Protein AF-A0A350LPB8-F1 (afdb_monomer_lite)

pLDDT: mean 94.09, std 3.84, range [63.5, 97.44]

Secondary structure (DSSP, 8-state):
-HHHHHHHHHHSS-------SSHHHHHHHHHHTS-S-----HHHHHHHHHHH---------BTTBS---------TTS---SGGGGTT-----S-TT-TTTT-

Structure (mmCIF, N/CA/C/O backbone):
data_AF-A0A350LPB8-F1
#
_entry.id   AF-A0A350LPB8-F1
#
loop_
_atom_site.group_PDB
_atom_site.id
_atom_site.type_symbol
_atom_site.label_atom_id
_atom_site.label_alt_id
_atom_site.label_comp_id
_atom_site.label_asym_id
_atom_site.label_entity_id
_atom_site.label_seq_id
_atom_site.pdbx_PDB_ins_code
_atom_site.Cartn_x
_atom_site.Cartn_y
_atom_site.Cartn_z
_atom_site.occupancy
_atom_site.B_iso_or_equiv
_atom_site.auth_seq_id
_atom_site.auth_comp_id
_atom_site.auth_asym_id
_atom_site.auth_atom_id
_atom_site.pdbx_PDB_model_num
ATOM 1 N N . GLU A 1 1 ? -8.091 -12.956 10.148 1.00 63.50 1 GLU A N 1
ATOM 2 C CA . GLU A 1 1 ? -8.223 -13.776 11.373 1.00 63.50 1 GLU A CA 1
ATOM 3 C C . GLU A 1 1 ? -7.164 -13.479 12.427 1.00 63.50 1 GLU A C 1
ATOM 5 O O . GLU A 1 1 ? -7.558 -13.092 13.512 1.00 63.50 1 GLU A O 1
ATOM 10 N N . ALA A 1 2 ? -5.854 -13.581 12.156 1.00 85.00 2 ALA A N 1
ATOM 11 C CA . ALA A 1 2 ? -4.845 -13.302 13.193 1.00 85.00 2 ALA A CA 1
ATOM 12 C C . ALA A 1 2 ? -4.900 -11.854 13.734 1.00 85.00 2 ALA A C 1
ATOM 14 O O . ALA A 1 2 ? -4.977 -11.656 14.941 1.00 85.00 2 ALA A O 1
ATOM 15 N N . ILE A 1 3 ? -4.918 -10.850 12.846 1.00 88.94 3 ILE A N 1
ATOM 16 C CA . ILE A 1 3 ? -4.958 -9.428 13.241 1.00 88.94 3 ILE A CA 1
ATOM 17 C C . ILE A 1 3 ? -6.323 -9.056 13.832 1.00 88.94 3 ILE A C 1
ATOM 19 O O . ILE A 1 3 ? -6.391 -8.518 14.930 1.00 88.94 3 ILE A O 1
ATOM 23 N N . THR A 1 4 ? -7.411 -9.378 13.125 1.00 93.31 4 THR A N 1
ATOM 24 C CA . THR A 1 4 ? -8.781 -9.064 13.561 1.00 93.31 4 THR A CA 1
ATOM 25 C C . THR A 1 4 ? -9.142 -9.766 14.870 1.00 93.31 4 THR A C 1
ATOM 27 O O . THR A 1 4 ? -9.719 -9.152 15.758 1.00 93.31 4 THR A O 1
ATOM 30 N N . GLY A 1 5 ? -8.740 -11.028 15.039 1.00 95.50 5 GLY A N 1
ATOM 31 C CA . GLY A 1 5 ? -8.952 -11.786 16.270 1.00 95.50 5 GLY A CA 1
ATOM 32 C C . GLY A 1 5 ? -8.155 -11.238 17.453 1.00 95.50 5 GLY A C 1
ATOM 33 O O . GLY A 1 5 ? -8.706 -11.132 18.545 1.00 95.50 5 GLY A O 1
ATOM 34 N N . TRP A 1 6 ? -6.892 -10.848 17.244 1.00 94.69 6 TRP A N 1
ATOM 35 C CA . TRP A 1 6 ? -6.093 -10.199 18.287 1.00 94.69 6 TRP A CA 1
ATOM 36 C C . TRP A 1 6 ? -6.691 -8.845 18.690 1.00 94.69 6 TRP A C 1
ATOM 38 O O . TRP A 1 6 ? -6.953 -8.628 19.868 1.00 94.69 6 TRP A O 1
ATOM 48 N N . LEU A 1 7 ? -7.017 -7.979 17.723 1.00 93.62 7 LEU A N 1
ATOM 49 C CA . LEU A 1 7 ? -7.660 -6.687 17.995 1.00 93.62 7 LEU A CA 1
ATOM 50 C C . LEU A 1 7 ? -8.998 -6.851 18.718 1.00 93.62 7 LEU A C 1
ATOM 52 O O . LEU A 1 7 ? -9.278 -6.112 19.653 1.00 93.62 7 LEU A O 1
ATOM 56 N N . SER A 1 8 ? -9.810 -7.832 18.323 1.00 96.38 8 SER A N 1
ATOM 57 C CA . SER A 1 8 ? -11.093 -8.090 18.978 1.00 96.38 8 SER A CA 1
ATOM 58 C C . SER A 1 8 ? -10.924 -8.479 20.451 1.00 96.38 8 SER A C 1
ATOM 60 O O . SER A 1 8 ? -11.696 -8.022 21.294 1.00 96.38 8 SER A O 1
ATOM 62 N N . GLN A 1 9 ? -9.890 -9.261 20.785 1.00 97.00 9 GLN A N 1
ATOM 63 C CA . GLN A 1 9 ? -9.566 -9.604 22.175 1.00 97.00 9 GLN A CA 1
ATOM 64 C C . GLN A 1 9 ? -9.099 -8.387 22.979 1.00 97.00 9 GLN A C 1
ATOM 66 O O . GLN A 1 9 ? -9.566 -8.195 24.099 1.00 97.00 9 GLN A O 1
ATOM 71 N N . GLU A 1 10 ? -8.222 -7.557 22.413 1.00 96.62 10 GLU A N 1
ATOM 72 C CA . GLU A 1 10 ? -7.686 -6.370 23.095 1.00 96.62 10 GLU A CA 1
ATOM 73 C C . GLU A 1 10 ? -8.736 -5.261 23.272 1.00 96.62 10 GLU A C 1
ATOM 75 O O . GLU A 1 10 ? -8.759 -4.578 24.295 1.00 96.62 10 GLU A O 1
ATOM 80 N N . LEU A 1 11 ? -9.623 -5.079 22.289 1.00 95.06 11 LEU A N 1
ATOM 81 C CA . LEU A 1 11 ? -10.637 -4.020 22.290 1.00 95.06 11 LEU A CA 1
ATOM 82 C C . LEU A 1 11 ? -11.950 -4.441 22.965 1.00 95.06 11 LEU A C 1
ATOM 84 O O . LEU A 1 11 ? -12.759 -3.583 23.317 1.00 95.06 11 LEU A O 1
ATOM 88 N N . GLY A 1 12 ? -12.194 -5.745 23.130 1.00 97.19 12 GLY A N 1
ATOM 89 C CA . GLY A 1 12 ? -13.429 -6.274 23.718 1.00 97.19 12 GLY A CA 1
ATOM 90 C C . GLY A 1 12 ? -14.676 -6.098 22.841 1.00 97.19 12 GLY A C 1
ATOM 91 O O . GLY A 1 12 ? -15.795 -6.237 23.335 1.00 97.19 12 GLY A O 1
ATOM 92 N N . VAL A 1 13 ? -14.499 -5.799 21.552 1.00 96.62 13 VAL A N 1
ATOM 93 C CA . VAL A 1 13 ? -15.573 -5.655 20.556 1.00 96.62 13 VAL A CA 1
ATOM 94 C C . VAL A 1 13 ? -15.293 -6.544 19.341 1.00 96.62 13 VAL A C 1
ATOM 96 O O . VAL A 1 13 ? -14.129 -6.868 19.084 1.00 96.62 13 VAL A O 1
ATOM 99 N N . PRO A 1 14 ? -16.315 -6.969 18.576 1.00 95.88 14 PRO A N 1
ATOM 100 C CA . PRO A 1 14 ? -16.095 -7.661 17.310 1.00 95.88 14 PRO A CA 1
ATOM 101 C C . PRO A 1 14 ? -15.291 -6.784 16.346 1.00 95.88 14 PRO A C 1
ATOM 103 O O . PRO A 1 14 ? -15.597 -5.607 16.182 1.00 95.88 14 PRO A O 1
ATOM 106 N N . VAL A 1 15 ? -14.271 -7.364 15.712 1.00 96.56 15 VAL A N 1
ATOM 107 C CA . VAL A 1 15 ? -13.481 -6.697 14.670 1.00 96.56 15 VAL A CA 1
ATOM 108 C C . VAL A 1 15 ? -13.583 -7.522 13.399 1.00 96.56 15 VAL A C 1
ATOM 110 O O . VAL A 1 15 ? -13.166 -8.683 13.360 1.00 96.56 15 VAL A O 1
ATOM 113 N N . GLU A 1 16 ? -14.121 -6.906 12.357 1.00 95.19 16 GLU A N 1
ATOM 114 C CA . GLU A 1 16 ? -14.224 -7.489 11.026 1.00 95.19 16 GLU A CA 1
ATOM 115 C C . GLU A 1 16 ? -13.130 -6.920 10.125 1.00 95.19 16 GLU A C 1
ATOM 117 O O . GLU A 1 16 ? -12.650 -5.805 10.314 1.00 95.19 16 GLU A O 1
ATOM 122 N N . GLY A 1 17 ? -12.682 -7.719 9.163 1.00 93.75 17 GLY A N 1
ATOM 123 C CA . GLY A 1 17 ? -11.688 -7.293 8.191 1.00 93.75 17 GLY A CA 1
ATOM 124 C C . GLY A 1 17 ? -12.063 -7.808 6.819 1.00 93.75 17 GLY A C 1
ATOM 125 O O . GLY A 1 17 ? -12.507 -8.948 6.678 1.00 93.75 17 GLY A O 1
ATOM 126 N N . PHE A 1 18 ? -11.850 -6.975 5.814 1.00 94.62 18 PHE A N 1
ATOM 127 C CA . PHE A 1 18 ? -12.059 -7.315 4.417 1.00 94.62 18 PHE A CA 1
ATOM 128 C C . PHE A 1 18 ? -10.892 -6.797 3.582 1.00 94.62 18 PHE A C 1
ATOM 130 O O . PHE A 1 18 ? -10.082 -5.990 4.038 1.00 94.62 18 PHE A O 1
ATOM 137 N N . VAL A 1 19 ? -10.783 -7.312 2.362 1.00 93.25 19 VAL A N 1
ATOM 138 C CA . VAL A 1 19 ? -9.749 -6.919 1.405 1.00 93.25 19 VAL A CA 1
ATOM 139 C C . VAL A 1 19 ? -10.437 -6.173 0.274 1.00 93.25 19 VAL A C 1
ATOM 141 O O . VAL A 1 19 ? -11.385 -6.691 -0.317 1.00 93.25 19 VAL A O 1
ATOM 144 N N . THR A 1 20 ? -9.984 -4.954 -0.004 1.00 93.25 20 THR A N 1
ATOM 145 C CA . THR A 1 20 ? -10.472 -4.164 -1.137 1.00 93.25 20 THR A CA 1
ATOM 146 C C . THR A 1 20 ? -9.872 -4.669 -2.444 1.00 93.25 20 THR A C 1
ATOM 148 O O . THR A 1 20 ? -8.867 -5.378 -2.457 1.00 93.25 20 THR A O 1
ATOM 151 N N . ILE A 1 21 ? -10.513 -4.324 -3.561 1.00 92.62 21 ILE A N 1
ATOM 152 C CA . ILE A 1 21 ? -10.048 -4.726 -4.897 1.00 92.62 21 ILE A CA 1
ATOM 153 C C . ILE A 1 21 ? -8.719 -4.042 -5.239 1.00 92.62 21 ILE A C 1
ATOM 155 O O . ILE A 1 21 ? -7.838 -4.664 -5.827 1.00 92.62 21 ILE A O 1
ATOM 159 N N . ASP A 1 22 ? -8.588 -2.774 -4.861 1.00 93.56 22 ASP A N 1
ATOM 160 C CA . ASP A 1 22 ? -7.446 -1.917 -5.150 1.00 93.56 22 ASP A CA 1
ATOM 161 C C . ASP A 1 22 ? -7.221 -0.909 -4.007 1.00 93.56 22 ASP A C 1
ATOM 163 O O . ASP A 1 22 ? -7.934 -0.909 -2.988 1.00 93.56 22 ASP A O 1
ATOM 167 N N . HIS A 1 23 ? -6.195 -0.068 -4.151 1.00 94.06 23 HIS A N 1
ATOM 168 C CA . HIS A 1 23 ? -5.858 0.939 -3.143 1.00 94.06 23 HIS A CA 1
ATOM 169 C C . HIS A 1 23 ? -6.918 2.046 -3.075 1.00 94.06 23 HIS A C 1
ATOM 171 O O . HIS A 1 23 ? -7.179 2.572 -1.993 1.00 94.06 23 HIS A O 1
ATOM 177 N N . ALA A 1 24 ? -7.559 2.385 -4.199 1.00 94.31 24 ALA A N 1
ATOM 178 C CA . ALA A 1 24 ? -8.602 3.408 -4.237 1.00 94.31 24 ALA A CA 1
ATOM 179 C C . ALA A 1 24 ? -9.822 2.973 -3.414 1.00 94.31 24 ALA A C 1
ATOM 181 O O . ALA A 1 24 ? -10.338 3.746 -2.609 1.00 94.31 24 ALA A O 1
ATOM 182 N N . GLY A 1 25 ? -10.216 1.703 -3.516 1.00 95.38 25 GLY A N 1
ATOM 183 C CA . GLY A 1 25 ? -11.276 1.117 -2.704 1.00 95.38 25 GLY A CA 1
ATOM 184 C C . GLY A 1 25 ? -10.990 1.189 -1.203 1.00 95.38 25 GLY A C 1
ATOM 185 O O . GLY A 1 25 ? -11.924 1.343 -0.423 1.00 95.38 25 GLY A O 1
ATOM 186 N N . ALA A 1 26 ? -9.722 1.134 -0.781 1.00 95.44 26 ALA A N 1
ATOM 187 C CA . ALA A 1 26 ? -9.354 1.302 0.626 1.00 95.44 26 ALA A CA 1
ATOM 188 C C . ALA A 1 26 ? -9.553 2.745 1.114 1.00 95.44 26 ALA A C 1
ATOM 190 O O . ALA A 1 26 ? -9.993 2.949 2.245 1.00 95.44 26 ALA A O 1
ATOM 191 N N . VAL A 1 27 ? -9.265 3.738 0.267 1.00 95.81 27 VAL A N 1
ATOM 192 C CA . VAL A 1 27 ? -9.530 5.155 0.566 1.00 95.81 27 VAL A CA 1
ATOM 193 C C . VAL A 1 27 ? -11.037 5.415 0.625 1.00 95.81 27 VAL A C 1
ATOM 195 O O . VAL A 1 27 ? -11.515 6.030 1.578 1.00 95.81 27 VAL A O 1
ATOM 198 N N . GLU A 1 28 ? -11.804 4.892 -0.335 1.00 96.00 28 GLU A N 1
ATOM 199 C CA . GLU A 1 28 ? -13.264 5.054 -0.352 1.00 96.00 28 GLU A CA 1
ATOM 200 C C . GLU A 1 28 ? -13.947 4.344 0.824 1.00 96.00 28 GLU A C 1
ATOM 202 O O . GLU A 1 28 ? -14.895 4.885 1.388 1.00 96.00 28 GLU A O 1
ATOM 207 N N . ALA A 1 29 ? -13.447 3.181 1.255 1.00 96.81 29 ALA A N 1
ATOM 208 C CA . ALA A 1 29 ? -13.969 2.495 2.436 1.00 96.81 29 ALA A CA 1
ATOM 209 C C . ALA A 1 29 ? -13.823 3.343 3.711 1.00 96.81 29 ALA A C 1
ATOM 211 O O . ALA A 1 29 ? -14.764 3.431 4.500 1.00 96.81 29 ALA A O 1
ATOM 212 N N . LEU A 1 30 ? -12.676 4.015 3.893 1.00 96.44 30 LEU A N 1
ATOM 213 C CA . LEU A 1 30 ? -12.509 4.974 4.990 1.00 96.44 30 LEU A CA 1
ATOM 214 C C . LEU A 1 30 ? -13.442 6.179 4.825 1.00 96.44 30 LEU A C 1
ATOM 216 O O . LEU A 1 30 ? -14.075 6.608 5.786 1.00 96.44 30 LEU A O 1
ATOM 220 N N . ARG A 1 31 ? -13.553 6.720 3.606 1.00 95.81 31 ARG A N 1
ATOM 221 C CA . ARG A 1 31 ? -14.394 7.892 3.321 1.00 95.81 31 ARG A CA 1
ATOM 222 C C . ARG A 1 31 ? -15.867 7.641 3.635 1.00 95.81 31 ARG A C 1
ATOM 224 O O . ARG A 1 31 ? -16.530 8.525 4.173 1.00 95.81 31 ARG A O 1
ATOM 231 N N . ASN A 1 32 ? -16.375 6.464 3.287 1.00 96.31 32 ASN A N 1
ATOM 232 C CA . ASN A 1 32 ? -17.785 6.114 3.446 1.00 96.31 32 ASN A CA 1
ATOM 233 C C . ASN A 1 32 ? -18.130 5.631 4.861 1.00 96.31 32 ASN A C 1
ATOM 235 O O . ASN A 1 32 ? -19.310 5.474 5.172 1.00 96.31 32 ASN A O 1
ATOM 239 N N . GLY A 1 33 ? -17.127 5.415 5.719 1.00 94.94 33 GLY A N 1
ATOM 240 C CA . GLY A 1 33 ? -17.313 4.811 7.039 1.00 94.94 33 GLY A CA 1
ATOM 241 C C . GLY A 1 33 ? -17.560 3.301 6.989 1.00 94.94 33 GLY A C 1
ATOM 242 O O . GLY A 1 33 ? -18.016 2.7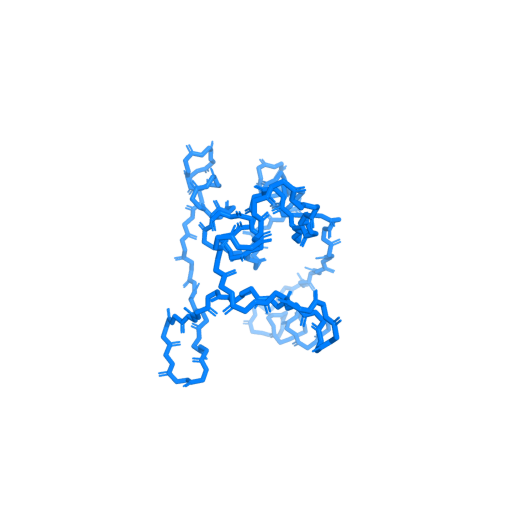29 7.974 1.00 94.94 33 GLY A O 1
ATOM 243 N N . ASP A 1 34 ? -17.257 2.654 5.859 1.00 96.38 34 ASP A N 1
ATOM 244 C CA . ASP A 1 34 ? -17.288 1.193 5.727 1.00 96.38 34 ASP A CA 1
ATOM 245 C C . ASP A 1 34 ? -16.100 0.539 6.460 1.00 96.38 34 ASP A C 1
ATOM 247 O O . ASP A 1 34 ? -16.138 -0.648 6.785 1.00 96.38 34 ASP A O 1
ATOM 251 N N . ALA A 1 35 ? -15.034 1.306 6.717 1.00 95.94 35 ALA A N 1
ATOM 252 C CA . ALA A 1 35 ? -13.888 0.902 7.522 1.00 95.94 35 ALA A CA 1
ATOM 253 C C . ALA A 1 35 ? -13.453 2.019 8.483 1.00 95.94 35 ALA A C 1
ATOM 255 O O . ALA A 1 35 ? -13.362 3.182 8.096 1.00 95.94 35 ALA A O 1
ATOM 256 N N . ASP A 1 36 ? -13.098 1.643 9.713 1.00 94.62 36 ASP A N 1
ATOM 257 C CA . ASP A 1 36 ? -12.531 2.565 10.709 1.00 94.62 36 ASP A CA 1
ATOM 258 C C . ASP A 1 36 ? -11.006 2.721 10.570 1.00 94.62 36 ASP A C 1
ATOM 260 O O . ASP A 1 36 ? -10.430 3.753 10.912 1.00 94.62 36 ASP A O 1
ATOM 264 N N . ILE A 1 37 ? -10.330 1.664 10.108 1.00 93.94 37 ILE A N 1
ATOM 265 C CA . ILE A 1 37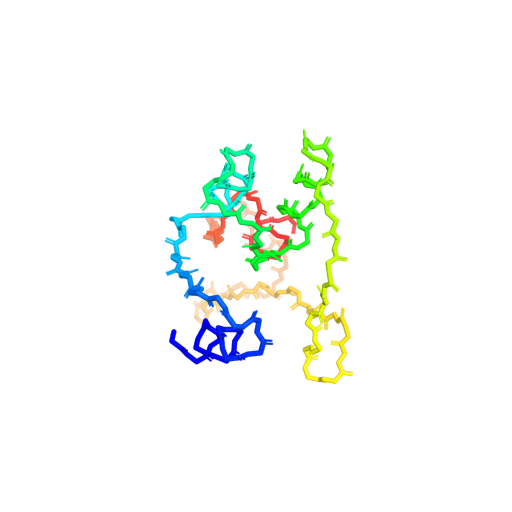 ? -8.870 1.571 9.986 1.00 93.94 37 ILE A CA 1
ATOM 266 C C . ILE A 1 37 ? -8.544 0.835 8.689 1.00 93.94 37 ILE A C 1
ATOM 268 O O . ILE A 1 37 ? -9.205 -0.141 8.336 1.00 93.94 37 ILE A O 1
ATOM 272 N N . SER A 1 38 ? -7.484 1.260 8.003 1.00 94.62 38 SER A N 1
ATOM 273 C CA . SER A 1 38 ? -6.993 0.590 6.802 1.00 94.62 38 SER A CA 1
ATOM 274 C C . SER A 1 38 ? -5.471 0.464 6.810 1.00 94.62 38 SER A C 1
ATOM 276 O O . SER A 1 38 ? -4.754 1.374 7.225 1.00 94.62 38 SER A O 1
ATOM 278 N N . PHE A 1 39 ? -4.983 -0.688 6.345 1.00 92.50 39 PHE A N 1
ATOM 279 C CA . PHE A 1 39 ? -3.575 -0.892 6.022 1.00 92.50 39 PHE A CA 1
ATOM 280 C C . PHE A 1 39 ? -3.355 -0.442 4.582 1.00 92.50 39 PHE A C 1
ATOM 282 O O . PHE A 1 39 ? -3.866 -1.069 3.656 1.00 92.50 39 PHE A O 1
ATOM 289 N N . MET A 1 40 ? -2.590 0.628 4.385 1.00 91.44 40 MET A N 1
ATOM 290 C CA . MET A 1 40 ? -2.345 1.176 3.055 1.00 91.44 40 MET A CA 1
ATOM 291 C C . MET A 1 40 ? -0.917 1.698 2.907 1.00 91.44 40 MET A C 1
ATOM 293 O O . MET A 1 40 ? -0.229 1.956 3.896 1.00 91.44 40 MET A O 1
ATOM 297 N N . GLY A 1 41 ? -0.472 1.825 1.658 1.00 92.31 41 GLY A N 1
ATOM 298 C CA . GLY A 1 41 ? 0.800 2.456 1.326 1.00 92.31 41 GLY A CA 1
ATOM 299 C C . GLY A 1 41 ? 0.798 3.969 1.590 1.00 92.31 41 GLY A C 1
ATOM 300 O O . GLY A 1 41 ? -0.225 4.563 1.931 1.00 92.31 41 GLY A O 1
ATOM 301 N N . ALA A 1 42 ? 1.956 4.611 1.428 1.00 92.88 42 ALA A N 1
ATOM 302 C CA . ALA A 1 42 ? 2.110 6.043 1.680 1.00 92.88 42 ALA A CA 1
ATOM 303 C C . ALA A 1 42 ? 1.334 6.968 0.712 1.00 92.88 42 ALA A C 1
ATOM 305 O O . ALA A 1 42 ? 0.854 8.007 1.145 1.00 92.88 42 ALA A O 1
ATOM 306 N N . LEU A 1 43 ? 1.190 6.631 -0.569 1.00 94.44 43 LEU A N 1
ATOM 307 C CA . LEU A 1 43 ? 0.480 7.416 -1.582 1.00 94.44 43 LEU A CA 1
ATOM 308 C C . LEU A 1 43 ? -1.047 7.398 -1.384 1.00 94.44 43 LEU A C 1
ATOM 310 O O . LEU A 1 43 ? -1.611 8.489 -1.302 1.00 94.44 43 LEU A O 1
ATOM 314 N N . PRO A 1 44 ? -1.740 6.250 -1.227 1.00 94.69 44 PRO A N 1
ATOM 315 C CA . PRO A 1 44 ? -3.154 6.256 -0.874 1.00 94.69 44 PRO A CA 1
ATOM 316 C C . PRO A 1 44 ? -3.381 6.864 0.516 1.00 94.69 44 PRO A C 1
ATOM 318 O O . PRO A 1 44 ? -4.403 7.512 0.713 1.00 94.69 44 PRO A O 1
ATOM 321 N N . PHE A 1 45 ? -2.422 6.757 1.449 1.00 95.38 45 PHE A N 1
ATOM 322 C CA . PHE A 1 45 ? -2.496 7.484 2.721 1.00 95.38 45 PHE A CA 1
ATOM 323 C C . PHE A 1 45 ? -2.466 9.003 2.521 1.00 95.38 45 PHE A C 1
ATOM 325 O O . PHE A 1 45 ? -3.321 9.688 3.068 1.00 95.38 45 PHE A O 1
ATOM 332 N N . VAL A 1 46 ? -1.539 9.537 1.717 1.00 95.00 46 VAL A N 1
ATOM 333 C CA . VAL A 1 46 ? -1.484 10.980 1.416 1.00 95.00 46 VAL A CA 1
ATOM 334 C C . VAL A 1 46 ? -2.792 11.462 0.776 1.00 95.00 46 VAL A C 1
ATOM 336 O O . VAL A 1 46 ? -3.256 12.558 1.088 1.00 95.00 46 VAL A O 1
ATOM 339 N N . LEU A 1 47 ? -3.419 10.645 -0.077 1.00 94.44 47 LEU A N 1
ATOM 340 C CA . LEU A 1 47 ? -4.739 10.949 -0.640 1.00 94.44 47 LEU A CA 1
ATOM 341 C C . LEU A 1 47 ? -5.829 10.954 0.442 1.00 94.44 47 LEU A C 1
ATOM 343 O O . LEU A 1 47 ? -6.572 11.927 0.553 1.00 94.44 47 LEU A O 1
ATOM 347 N N . ALA A 1 48 ? -5.888 9.926 1.290 1.00 96.00 48 ALA A N 1
ATOM 348 C CA . ALA A 1 48 ? -6.850 9.852 2.388 1.00 96.00 48 ALA A CA 1
ATOM 349 C C . ALA A 1 48 ? -6.671 10.997 3.409 1.00 96.00 48 ALA A C 1
ATOM 351 O O . ALA A 1 48 ? -7.648 11.568 3.891 1.00 96.00 48 ALA A O 1
ATOM 352 N N . GLU A 1 49 ? -5.436 11.381 3.727 1.00 97.12 49 GLU A N 1
ATOM 353 C CA . GLU A 1 49 ? -5.149 12.533 4.587 1.00 97.12 49 GLU A CA 1
ATOM 354 C C . GLU A 1 49 ? -5.704 13.820 3.965 1.00 97.12 49 GLU A C 1
ATOM 356 O O . GLU A 1 49 ? -6.434 14.564 4.622 1.00 97.12 49 GLU A O 1
ATOM 361 N N . ALA A 1 50 ? -5.418 14.054 2.682 1.00 96.12 50 ALA A N 1
ATOM 362 C CA . ALA A 1 50 ? -5.850 15.258 1.982 1.00 96.12 50 ALA A CA 1
ATOM 363 C C . ALA A 1 50 ? -7.376 15.349 1.807 1.00 96.12 50 ALA A C 1
ATOM 365 O O . ALA A 1 50 ? -7.936 16.444 1.873 1.00 96.12 50 ALA A O 1
ATOM 366 N N . GLU A 1 51 ? -8.049 14.225 1.563 1.00 94.25 51 GLU A N 1
ATOM 367 C CA . GLU A 1 51 ? -9.467 14.208 1.188 1.00 94.25 51 GLU A CA 1
ATOM 368 C C . GLU A 1 51 ? -10.416 14.022 2.372 1.00 94.25 51 GLU A C 1
ATOM 370 O O . GLU A 1 51 ? -11.518 14.573 2.360 1.00 94.25 51 GLU A O 1
ATOM 375 N N . ILE A 1 52 ? -10.016 13.241 3.379 1.00 95.75 52 ILE A N 1
ATOM 376 C CA . ILE A 1 52 ? -10.886 12.861 4.504 1.00 95.75 52 ILE A CA 1
ATOM 377 C C . ILE A 1 52 ? -10.243 13.085 5.876 1.00 95.75 52 ILE A C 1
ATOM 379 O O . ILE A 1 52 ? -10.854 12.767 6.894 1.00 95.75 52 ILE A O 1
ATOM 383 N N . GLY A 1 53 ? -9.032 13.651 5.932 1.00 96.19 53 GLY A N 1
ATOM 384 C CA . GLY A 1 53 ? -8.342 13.928 7.192 1.00 96.19 53 GLY A CA 1
ATOM 385 C C . GLY A 1 53 ? -7.888 12.666 7.924 1.00 96.19 53 GLY A C 1
ATOM 386 O O . GLY A 1 53 ? -7.808 12.671 9.153 1.00 96.19 53 GLY A O 1
ATOM 387 N N . ALA A 1 54 ? -7.623 11.579 7.190 1.00 96.69 54 ALA A N 1
ATOM 388 C CA . ALA A 1 54 ? -7.077 10.359 7.773 1.00 96.69 54 ALA A CA 1
ATOM 389 C C . ALA A 1 54 ? -5.742 10.647 8.477 1.00 96.69 54 ALA A C 1
ATOM 391 O O . ALA A 1 54 ? -4.918 11.415 7.985 1.00 96.69 54 ALA A O 1
ATOM 392 N N . VAL A 1 55 ? -5.518 10.003 9.623 1.00 96.44 55 VAL A N 1
ATOM 393 C CA . VAL A 1 55 ? -4.298 10.173 10.421 1.00 96.44 55 VAL A CA 1
ATOM 394 C C . VAL A 1 55 ? -3.508 8.867 10.491 1.00 96.44 55 VAL A C 1
ATOM 396 O O . VAL A 1 55 ? -4.105 7.792 10.602 1.00 96.44 55 VAL A O 1
ATOM 399 N N . PRO A 1 56 ? -2.167 8.918 10.459 1.00 94.31 56 PRO A N 1
ATOM 400 C CA . PRO A 1 56 ? -1.358 7.719 10.566 1.00 94.31 56 PRO A CA 1
ATOM 401 C C . PRO A 1 56 ? -1.345 7.246 12.024 1.00 94.31 56 PRO A C 1
ATOM 403 O O . PRO A 1 56 ? -0.894 7.963 12.917 1.00 94.31 56 PRO A O 1
ATOM 406 N N . LEU A 1 57 ? -1.827 6.027 12.270 1.00 93.69 57 LEU A N 1
ATOM 407 C CA . LEU A 1 57 ? -1.811 5.420 13.608 1.00 93.69 57 LEU A CA 1
ATOM 408 C C . LEU A 1 57 ? -0.515 4.650 13.871 1.00 93.69 57 LEU A C 1
ATOM 410 O O . LEU A 1 57 ? 0.048 4.705 14.963 1.00 93.69 57 LEU A O 1
ATOM 414 N N . LEU A 1 58 ? -0.058 3.904 12.865 1.00 91.44 58 LEU A N 1
ATOM 415 C CA . LEU A 1 58 ? 1.067 2.980 12.944 1.00 91.44 58 LEU A CA 1
ATOM 416 C C . LEU A 1 58 ? 1.841 3.001 11.623 1.00 91.44 58 LEU A C 1
ATOM 418 O O . LEU A 1 58 ? 1.274 3.264 10.565 1.00 91.44 58 LEU A O 1
ATOM 422 N N . SER A 1 59 ? 3.133 2.684 11.691 1.00 91.00 59 SER A N 1
ATOM 423 C CA . SER A 1 59 ? 3.994 2.500 10.520 1.00 91.00 59 SER A CA 1
ATOM 424 C C . SER A 1 59 ? 4.709 1.156 10.608 1.00 91.00 59 SER A C 1
ATOM 426 O O . SER A 1 59 ? 5.102 0.719 11.693 1.00 91.00 59 SER A O 1
ATOM 428 N N . GLU A 1 60 ? 4.856 0.483 9.470 1.00 90.69 60 GLU A N 1
ATOM 429 C CA . GLU A 1 60 ? 5.521 -0.813 9.394 1.00 90.69 60 GLU A CA 1
ATOM 430 C C . GLU A 1 60 ? 7.030 -0.683 9.654 1.00 90.69 60 GLU A C 1
ATOM 432 O O . GLU A 1 60 ? 7.719 0.172 9.093 1.00 90.69 60 GLU A O 1
ATOM 437 N N . VAL A 1 61 ? 7.576 -1.604 10.454 1.00 93.56 61 VAL A N 1
ATOM 438 C CA . VAL A 1 61 ? 9.026 -1.795 10.576 1.00 93.56 61 VAL A CA 1
ATOM 439 C C . VAL A 1 61 ? 9.474 -2.892 9.612 1.00 93.56 61 VAL A C 1
ATOM 441 O O . VAL A 1 61 ? 9.565 -4.073 9.956 1.00 93.56 61 VAL A O 1
ATOM 444 N N . TYR A 1 62 ? 9.815 -2.491 8.393 1.00 92.69 62 TYR A N 1
ATOM 445 C CA . TYR A 1 62 ? 10.296 -3.389 7.355 1.00 92.69 62 TYR A CA 1
ATOM 446 C C . TYR A 1 62 ? 11.775 -3.747 7.564 1.00 92.69 62 TYR A C 1
ATOM 448 O O . TYR A 1 62 ? 12.681 -2.935 7.364 1.00 92.69 62 TYR A O 1
ATOM 456 N N . ARG A 1 63 ? 12.046 -4.994 7.975 1.00 94.44 63 ARG A N 1
ATOM 457 C CA . ARG A 1 63 ? 13.411 -5.524 8.211 1.00 94.44 63 ARG A CA 1
ATOM 458 C C . ARG A 1 63 ? 14.266 -4.618 9.115 1.00 94.44 63 ARG A C 1
ATOM 460 O O . ARG A 1 63 ? 15.442 -4.374 8.841 1.00 94.44 63 ARG A O 1
ATOM 467 N N . GLY A 1 64 ? 13.657 -4.116 10.190 1.00 96.44 64 GLY A N 1
ATOM 468 C CA . GLY A 1 64 ? 14.310 -3.242 11.171 1.00 96.44 64 GLY A CA 1
ATOM 469 C C . GLY A 1 64 ? 14.394 -1.769 10.762 1.00 96.44 64 GLY A C 1
ATOM 470 O O . GLY A 1 64 ? 15.098 -1.005 11.419 1.00 96.44 64 GLY A O 1
ATOM 471 N N . LYS A 1 65 ? 13.714 -1.356 9.686 1.00 95.69 65 LYS A N 1
ATOM 472 C CA . LYS A 1 65 ? 13.714 0.025 9.191 1.00 95.69 65 LYS A CA 1
ATOM 473 C C . LYS A 1 65 ? 12.289 0.524 8.935 1.00 95.69 65 LYS A C 1
ATOM 475 O O . LYS A 1 65 ? 11.463 -0.260 8.489 1.00 95.69 65 LYS A O 1
ATOM 480 N N . PRO A 1 66 ? 12.005 1.823 9.127 1.00 92.50 66 PRO A N 1
ATOM 481 C CA . PRO A 1 66 ? 10.691 2.411 8.852 1.00 92.50 66 PRO A CA 1
ATOM 482 C C . PRO A 1 66 ? 10.511 2.779 7.366 1.00 92.50 66 PRO A C 1
ATOM 484 O O . PRO A 1 66 ? 9.784 3.705 7.028 1.00 92.50 66 PRO A O 1
ATOM 487 N N . TYR A 1 67 ? 11.264 2.136 6.471 1.00 92.25 67 TYR A N 1
ATOM 488 C CA . TYR A 1 67 ? 11.225 2.393 5.036 1.00 92.25 67 TYR A CA 1
ATOM 489 C C . TYR A 1 67 ? 11.652 1.153 4.257 1.00 92.25 67 TYR A C 1
ATOM 491 O O . TYR A 1 67 ? 12.411 0.307 4.743 1.00 92.25 67 TYR A O 1
ATOM 499 N N . TYR A 1 68 ? 11.226 1.097 3.002 1.00 92.81 68 TYR A N 1
ATOM 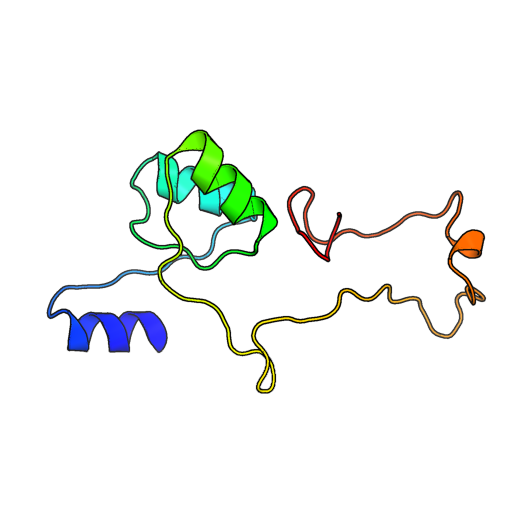500 C CA . TYR A 1 68 ? 11.651 0.099 2.031 1.00 92.81 68 TYR A CA 1
ATOM 501 C C . TYR A 1 68 ? 12.160 0.782 0.753 1.00 92.81 68 TYR A C 1
ATOM 503 O O . TYR A 1 68 ? 12.267 2.003 0.678 1.00 92.81 68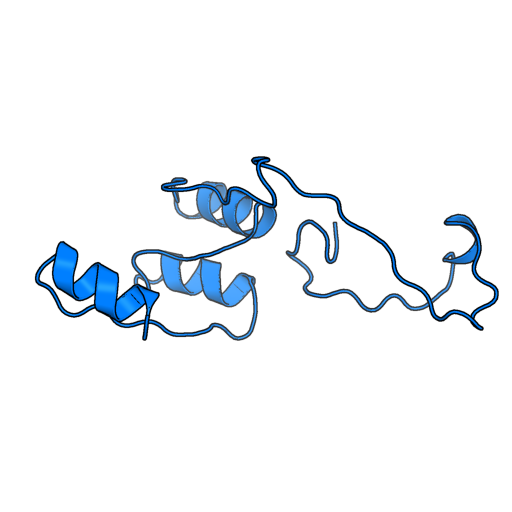 TYR A O 1
ATOM 511 N N . THR A 1 69 ? 12.555 -0.011 -0.243 1.00 92.00 69 THR A N 1
ATOM 512 C CA . THR A 1 69 ? 13.056 0.504 -1.527 1.00 92.00 69 THR A CA 1
ATOM 513 C C . THR A 1 69 ? 12.272 -0.127 -2.665 1.00 92.00 69 THR A C 1
ATOM 515 O O . THR A 1 69 ? 12.243 -1.360 -2.763 1.00 92.00 69 THR A O 1
ATOM 518 N N . GLY A 1 70 ? 11.681 0.713 -3.518 1.00 91.75 70 GLY A N 1
ATOM 519 C CA . GLY A 1 70 ? 11.082 0.298 -4.783 1.00 91.75 70 GLY A CA 1
ATOM 520 C C . GLY A 1 70 ? 12.132 -0.288 -5.727 1.00 91.75 70 GLY A C 1
ATOM 521 O O . GLY A 1 70 ? 13.308 0.085 -5.690 1.00 91.75 70 GLY A O 1
ATOM 522 N N . ARG A 1 71 ? 11.734 -1.270 -6.533 1.00 92.88 71 ARG A N 1
ATOM 523 C CA . ARG A 1 71 ? 12.625 -1.961 -7.471 1.00 92.88 71 ARG A CA 1
ATOM 524 C C . ARG A 1 71 ? 11.879 -2.247 -8.759 1.00 92.88 71 ARG A C 1
ATOM 526 O O . ARG A 1 71 ? 10.747 -2.712 -8.721 1.00 92.88 71 ARG A O 1
ATOM 533 N N . ILE A 1 72 ? 12.565 -2.051 -9.8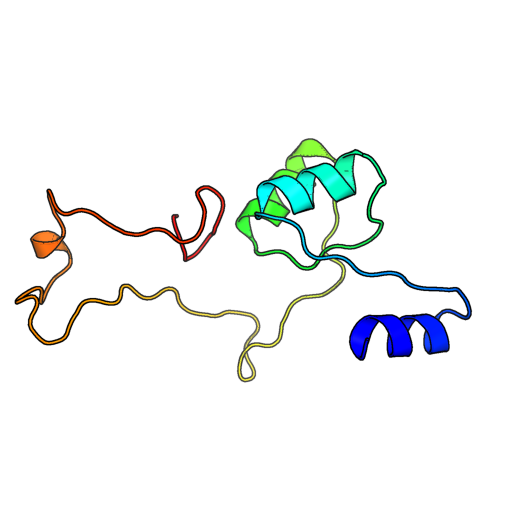77 1.00 94.56 72 ILE A N 1
ATOM 534 C CA . ILE A 1 72 ? 12.098 -2.497 -11.185 1.00 94.56 72 ILE A CA 1
ATOM 535 C C . ILE A 1 72 ? 12.653 -3.897 -11.417 1.00 94.56 72 ILE A C 1
ATOM 537 O O . ILE A 1 72 ? 13.856 -4.132 -11.280 1.00 94.56 72 ILE A O 1
ATOM 541 N N . PHE A 1 73 ? 11.771 -4.826 -11.764 1.00 95.19 73 PHE A N 1
ATOM 542 C CA . PHE A 1 73 ? 12.138 -6.193 -12.097 1.00 95.19 73 PHE A CA 1
ATOM 543 C C . PHE A 1 73 ? 11.937 -6.426 -13.586 1.00 95.19 73 PHE A C 1
ATOM 545 O O . PHE A 1 73 ? 10.910 -6.066 -14.153 1.00 95.19 73 PHE A O 1
ATOM 552 N N . VAL A 1 74 ? 12.917 -7.071 -14.207 1.00 96.75 74 VAL A N 1
ATOM 553 C CA . VAL A 1 74 ? 12.847 -7.503 -15.602 1.00 96.75 74 VAL A CA 1
ATOM 554 C C . VAL A 1 74 ? 13.138 -8.988 -15.689 1.00 96.75 74 VAL A C 1
ATOM 556 O O . VAL A 1 74 ? 13.792 -9.569 -14.815 1.00 96.75 74 VAL A O 1
ATOM 559 N N . ARG A 1 75 ? 12.670 -9.627 -16.762 1.00 96.62 75 ARG A N 1
ATOM 560 C CA . ARG A 1 75 ? 13.048 -11.013 -17.030 1.00 96.62 75 ARG A CA 1
ATOM 561 C C . ARG A 1 75 ? 14.552 -11.112 -17.262 1.00 96.62 75 ARG A C 1
ATOM 563 O O . ARG A 1 75 ? 15.143 -10.257 -17.923 1.00 96.62 75 ARG A O 1
ATOM 570 N N . ARG A 1 76 ? 15.152 -12.206 -16.788 1.00 96.38 76 ARG A N 1
ATOM 571 C CA . ARG A 1 76 ? 16.585 -12.497 -16.960 1.00 96.38 76 ARG A CA 1
ATOM 572 C C . ARG A 1 76 ? 17.023 -12.491 -18.431 1.00 96.38 76 ARG A C 1
ATOM 574 O O . ARG A 1 76 ? 18.158 -12.137 -18.717 1.00 96.38 76 ARG A O 1
ATOM 581 N N . ASP A 1 77 ? 16.135 -12.875 -19.341 1.00 97.00 77 ASP A N 1
ATOM 582 C CA . ASP A 1 77 ? 16.362 -12.973 -20.786 1.00 97.00 77 ASP A CA 1
ATOM 583 C C . ASP A 1 77 ? 15.813 -11.778 -21.588 1.00 97.00 77 ASP A C 1
ATOM 585 O O . ASP A 1 77 ? 15.767 -11.829 -22.811 1.00 97.00 77 ASP A O 1
ATOM 589 N N . SER A 1 78 ? 15.412 -10.689 -20.922 1.00 95.88 78 SER A N 1
ATOM 590 C CA . SER A 1 78 ? 14.841 -9.504 -21.585 1.00 95.88 78 SER A CA 1
ATOM 591 C C . SER A 1 78 ? 15.855 -8.669 -22.375 1.00 95.88 78 SER A C 1
ATOM 593 O O . SER A 1 78 ? 15.458 -7.863 -23.211 1.00 95.88 78 SER A O 1
ATOM 595 N N . GLY A 1 79 ? 17.152 -8.811 -22.081 1.00 95.81 79 GLY A N 1
ATOM 596 C CA . GLY A 1 79 ? 18.197 -7.928 -22.607 1.00 95.81 79 GLY A CA 1
ATOM 597 C C . GLY A 1 79 ? 18.170 -6.500 -22.039 1.00 95.81 79 GLY A C 1
ATOM 598 O O . GLY A 1 79 ? 19.005 -5.691 -22.431 1.00 95.81 79 GLY A O 1
ATOM 599 N N . ILE A 1 80 ? 17.254 -6.188 -21.114 1.00 97.44 80 ILE A N 1
ATOM 600 C CA . ILE A 1 80 ? 17.156 -4.884 -20.444 1.00 97.44 80 ILE A CA 1
ATOM 601 C C . ILE A 1 80 ? 18.212 -4.837 -19.339 1.00 97.44 80 ILE A C 1
ATOM 603 O O . ILE A 1 80 ? 18.212 -5.679 -18.438 1.00 97.44 80 ILE A O 1
ATOM 607 N N . THR A 1 81 ? 19.111 -3.856 -19.400 1.00 96.12 81 THR A N 1
ATOM 608 C CA . THR A 1 81 ? 20.227 -3.728 -18.442 1.00 96.12 81 THR A CA 1
ATOM 609 C C . THR A 1 81 ? 20.323 -2.346 -17.806 1.00 96.12 81 THR A C 1
ATOM 611 O O . THR A 1 81 ? 21.045 -2.165 -16.825 1.00 96.12 81 THR A O 1
ATOM 614 N N . SER A 1 82 ? 19.569 -1.379 -18.323 1.00 96.44 82 SER A N 1
ATOM 615 C CA . SER A 1 82 ? 19.523 -0.006 -17.839 1.00 96.44 82 SER A CA 1
ATOM 616 C C . SER A 1 82 ? 18.093 0.540 -17.843 1.00 96.44 82 SER A C 1
ATOM 618 O O . SER A 1 82 ? 17.202 -0.007 -18.488 1.00 96.44 82 SER A O 1
ATOM 620 N N . LEU A 1 83 ? 17.868 1.660 -17.150 1.00 95.00 83 LEU A N 1
ATOM 621 C CA . LEU A 1 83 ? 16.573 2.349 -17.181 1.00 95.00 83 LEU A CA 1
ATOM 622 C C . LEU A 1 83 ? 16.235 2.903 -18.572 1.00 95.00 83 LEU A C 1
ATOM 624 O O . LEU A 1 83 ? 15.066 2.980 -18.930 1.00 95.00 83 LEU A O 1
ATOM 628 N N . ALA A 1 84 ? 17.245 3.270 -19.368 1.00 96.94 84 ALA A N 1
ATOM 629 C CA . ALA A 1 84 ? 17.033 3.786 -20.718 1.00 96.94 84 ALA A CA 1
ATOM 630 C C . ALA A 1 84 ? 16.396 2.737 -21.647 1.00 96.94 84 ALA A C 1
ATOM 632 O O . ALA A 1 84 ? 15.606 3.092 -22.518 1.00 96.94 84 ALA A O 1
ATOM 633 N N . ASP A 1 85 ? 16.680 1.454 -21.410 1.00 97.00 85 ASP A N 1
ATOM 634 C CA . ASP A 1 85 ? 16.139 0.328 -22.182 1.00 97.00 85 ASP A CA 1
ATOM 635 C C . ASP A 1 85 ? 14.626 0.118 -21.960 1.00 97.00 85 ASP A C 1
ATOM 637 O O . ASP A 1 85 ? 13.987 -0.621 -22.713 1.00 97.00 85 ASP A O 1
ATOM 641 N N . LEU A 1 86 ? 14.051 0.757 -20.930 1.00 95.94 86 LEU A N 1
ATOM 642 C CA . LEU A 1 86 ? 12.615 0.725 -20.625 1.00 95.94 86 LEU A CA 1
ATOM 643 C C . LEU A 1 86 ? 11.804 1.695 -21.486 1.00 95.94 86 LEU A C 1
ATOM 645 O O . LEU A 1 86 ? 10.577 1.614 -21.506 1.00 95.94 86 LEU A O 1
ATOM 649 N N . LYS A 1 87 ? 12.461 2.628 -22.183 1.00 95.88 87 LYS A N 1
ATOM 650 C CA . LYS A 1 87 ? 11.762 3.576 -23.045 1.00 95.88 87 LYS A CA 1
ATOM 651 C C . LYS A 1 87 ? 10.996 2.822 -24.136 1.00 95.88 87 LYS A C 1
ATOM 653 O O . LYS A 1 87 ? 11.526 1.894 -24.743 1.00 95.88 87 LYS A O 1
ATOM 658 N N . ASP A 1 88 ? 9.754 3.240 -24.372 1.00 96.06 88 ASP A N 1
ATOM 659 C CA . ASP A 1 88 ? 8.850 2.651 -25.368 1.00 96.06 88 ASP A CA 1
ATOM 660 C C . ASP A 1 88 ? 8.543 1.154 -25.114 1.00 96.06 88 ASP A C 1
ATOM 662 O O . ASP A 1 88 ? 8.182 0.414 -26.032 1.00 96.06 88 ASP A O 1
ATOM 666 N N . ARG A 1 89 ? 8.696 0.692 -23.862 1.00 95.56 89 ARG A N 1
ATOM 667 C CA . ARG A 1 89 ? 8.303 -0.648 -23.403 1.00 95.56 89 ARG A CA 1
ATOM 668 C C . ARG A 1 89 ? 7.042 -0.592 -22.556 1.00 95.56 89 ARG A C 1
ATOM 670 O O . ARG A 1 89 ? 6.808 0.374 -21.835 1.00 95.56 89 ARG A O 1
ATOM 677 N N . ASP A 1 90 ? 6.295 -1.687 -22.586 1.00 95.19 90 ASP A N 1
ATOM 678 C CA . ASP A 1 90 ? 5.169 -1.885 -21.683 1.00 95.19 90 ASP A CA 1
ATOM 679 C C . ASP A 1 90 ? 5.677 -2.177 -20.267 1.00 95.19 90 ASP A C 1
ATOM 681 O O . ASP A 1 90 ? 6.540 -3.038 -20.062 1.00 95.19 90 ASP A O 1
ATOM 685 N N . ILE A 1 91 ? 5.118 -1.471 -19.284 1.00 94.38 91 ILE A N 1
ATOM 686 C CA . ILE A 1 91 ? 5.406 -1.668 -17.863 1.00 94.38 91 ILE A CA 1
ATOM 687 C C . ILE A 1 91 ? 4.129 -2.154 -17.184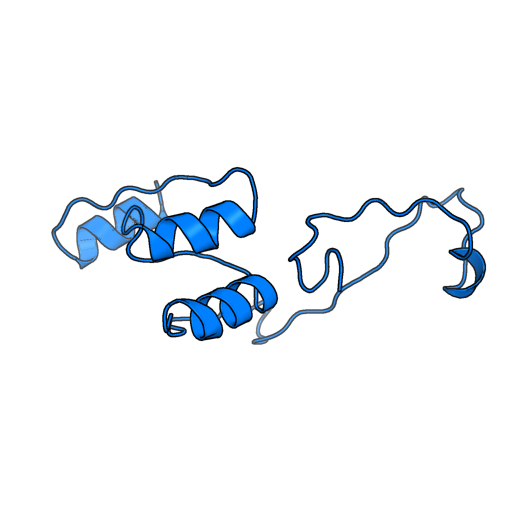 1.00 94.38 91 ILE A C 1
ATOM 689 O O . ILE A 1 91 ? 3.077 -1.526 -17.281 1.00 94.38 91 ILE A O 1
ATOM 693 N N . ALA A 1 92 ? 4.231 -3.284 -16.487 1.00 94.94 92 ALA A N 1
ATOM 694 C CA . ALA A 1 92 ? 3.170 -3.775 -15.623 1.00 94.94 92 ALA A CA 1
ATOM 695 C C . ALA A 1 92 ? 3.301 -3.111 -14.249 1.00 94.94 92 ALA A C 1
ATOM 697 O O . ALA A 1 92 ? 4.162 -3.482 -13.450 1.00 94.94 92 ALA A O 1
ATOM 698 N N . PHE A 1 93 ? 2.460 -2.114 -14.003 1.00 93.38 93 PHE A N 1
ATOM 699 C CA . PHE A 1 93 ? 2.337 -1.460 -12.706 1.00 93.38 93 PHE A CA 1
ATOM 700 C C . PHE A 1 93 ? 1.402 -2.246 -11.784 1.00 93.38 93 PHE A C 1
ATOM 702 O O . PHE A 1 93 ? 0.533 -2.982 -12.254 1.00 93.38 93 PHE A O 1
ATOM 709 N N . ALA A 1 94 ? 1.593 -2.106 -10.472 1.00 92.31 94 ALA A N 1
ATOM 710 C CA . ALA A 1 94 ? 0.777 -2.816 -9.487 1.00 92.31 94 ALA A CA 1
ATOM 711 C C . ALA A 1 94 ? -0.608 -2.170 -9.329 1.00 92.31 94 ALA A C 1
ATOM 713 O O . ALA A 1 94 ? -1.614 -2.871 -9.317 1.00 92.31 94 ALA A O 1
ATOM 714 N N . ASP A 1 95 ? -0.639 -0.842 -9.210 1.00 93.69 95 ASP A N 1
ATOM 715 C CA . ASP A 1 95 ? -1.843 -0.034 -9.011 1.00 93.69 95 ASP A CA 1
ATOM 716 C C . ASP A 1 95 ? -1.516 1.440 -9.324 1.00 93.69 95 ASP A C 1
ATOM 718 O O . ASP A 1 95 ? -0.449 1.889 -8.900 1.00 93.69 95 ASP A O 1
ATOM 722 N N . PRO A 1 96 ? -2.382 2.205 -10.021 1.00 92.19 96 PRO A N 1
ATOM 723 C CA . PRO A 1 96 ? -2.154 3.620 -10.339 1.00 92.19 96 PRO A CA 1
ATOM 724 C C . PRO A 1 96 ? -1.844 4.540 -9.152 1.00 92.19 96 PRO A C 1
ATOM 726 O O . PRO A 1 96 ? -1.219 5.581 -9.351 1.00 92.19 96 PRO A O 1
ATOM 729 N N . ILE A 1 97 ? -2.280 4.191 -7.939 1.00 92.19 97 ILE A N 1
ATOM 730 C CA . ILE A 1 97 ? -1.997 4.965 -6.723 1.00 92.19 97 ILE A CA 1
ATOM 731 C C . ILE A 1 97 ? -1.050 4.234 -5.763 1.00 92.19 97 ILE A C 1
ATOM 733 O O . ILE A 1 97 ? -1.016 4.538 -4.575 1.00 92.19 97 ILE A O 1
ATOM 737 N N . SER A 1 98 ? -0.233 3.307 -6.267 1.00 92.62 98 SER A N 1
ATOM 738 C CA . SER A 1 98 ? 0.869 2.713 -5.501 1.00 92.62 98 SER A CA 1
ATOM 739 C C . SER A 1 98 ? 2.126 3.591 -5.526 1.00 92.62 98 SER A C 1
ATOM 741 O O . SER A 1 98 ? 2.540 4.072 -6.580 1.00 92.62 98 SER A O 1
ATOM 743 N N . GLU A 1 99 ? 2.808 3.727 -4.384 1.00 93.25 99 GLU A N 1
ATOM 744 C CA . GLU A 1 99 ? 4.060 4.502 -4.289 1.00 93.25 99 GLU A CA 1
ATOM 745 C C . GLU A 1 99 ? 5.182 3.847 -5.078 1.00 93.25 99 GLU A C 1
ATOM 747 O O . GLU A 1 99 ? 5.916 4.522 -5.774 1.00 93.25 99 GLU A O 1
ATOM 752 N N . SER A 1 100 ? 5.376 2.539 -4.900 1.00 91.81 100 SER A N 1
ATOM 753 C CA . SER A 1 100 ? 6.500 1.813 -5.505 1.00 91.81 100 SER A CA 1
ATOM 754 C C . SER A 1 100 ? 6.085 0.966 -6.697 1.00 91.81 100 SER A C 1
ATOM 756 O O . SER A 1 100 ? 6.936 0.519 -7.466 1.00 91.81 100 SER A O 1
ATOM 758 N N . GLY A 1 101 ? 4.781 0.729 -6.833 1.00 92.62 101 GLY A N 1
ATOM 759 C CA . GLY A 1 101 ? 4.180 0.003 -7.935 1.00 92.62 101 GLY A CA 1
ATOM 760 C C . GLY A 1 101 ? 3.726 0.893 -9.084 1.00 92.62 101 GLY A C 1
ATOM 761 O O . GLY A 1 101 ? 3.223 0.323 -10.048 1.00 92.62 101 GLY A O 1
ATOM 762 N N . TYR A 1 102 ? 3.879 2.222 -8.991 1.00 92.00 102 TYR A N 1
ATOM 763 C CA . TYR A 1 102 ? 3.546 3.174 -10.059 1.00 92.00 102 TYR A CA 1
ATOM 764 C C . TYR A 1 102 ? 4.395 4.454 -10.045 1.00 92.00 102 TYR A C 1
ATOM 766 O O . TYR A 1 102 ? 4.942 4.803 -11.092 1.00 92.00 102 TYR A O 1
ATOM 774 N N . LEU A 1 103 ? 4.487 5.139 -8.894 1.00 81.62 103 LEU A N 1
ATOM 775 C CA . LEU A 1 103 ? 5.091 6.478 -8.773 1.00 81.62 103 LEU A CA 1
ATOM 776 C C . LEU A 1 103 ? 6.636 6.500 -8.768 1.00 81.62 103 LEU A C 1
ATOM 778 O O . LEU A 1 103 ? 7.279 5.509 -8.351 1.00 81.62 103 LEU A O 1
#

Radius of gyration: 17.64 Å; chains: 1; bounding box: 38×29×49 Å

Foldseek 3Di:
DVVQVVCCVVVVHRGDDDDDPALVRQLVCVVVVVDPDDDHAPQSVVVSCVPPVDDDPDADCDVNHSDDDADDDDDPPPPDDDPVSCPPHDDQAPHCRHPRRHD

Sequence (103 aa):
EAITGWLSQELGVPVEGFVTIDHAGAVEALRNGDADISFMGALPFVLAEAEIGAVPLLSEVYRGKPYYTGRIFVRRDSGITSLADLKDRDIAFADPISESGYL